Protein AF-A0A8S2XAX9-F1 (afdb_monomer_lite)

pLDDT: mean 81.51, std 12.74, range [47.34, 96.0]

Secondary structure (DSSP, 8-state):
-HHHHHHHHHHHHT-TT--------SSSS-S---S-HHHHHHHHHHHH---HHHHHHHHHTT-

Foldseek 3Di:
DVVVVVVVVVVLVVDPVRPDDDQADPDPPDSDPPDDVVVVCCVVCVVPDPDVVNVVVVVVVVD

InterPro domains:
  IPR029045 ClpP/crotonase-like domain superfamily [SSF52096] (2-44)

Sequence (63 aa):
LLSDLEQAFDHASKNDHIKGVHLRSNFSSTFSAGLDLSDVYELCVKRHRPTIDKLVSDTINRG

Structure (mmCIF, N/CA/C/O backbone):
data_AF-A0A8S2XAX9-F1
#
_entry.id   AF-A0A8S2XAX9-F1
#
loop_
_atom_site.group_PDB
_atom_site.id
_atom_site.type_symbol
_atom_site.label_atom_id
_atom_site.label_alt_id
_atom_site.label_comp_id
_atom_site.label_asym_id
_atom_site.label_entity_id
_atom_site.label_seq_id
_atom_site.pdbx_PDB_ins_code
_atom_site.Cartn_x
_atom_site.Cartn_y
_atom_site.Cartn_z
_atom_site.occupancy
_atom_site.B_iso_or_equiv
_atom_site.auth_seq_id
_atom_site.auth_comp_id
_atom_site.auth_asym_id
_atom_site.auth_atom_id
_atom_site.pdbx_PDB_model_num
ATOM 1 N N . LEU A 1 1 ? 4.888 -9.580 5.075 1.00 70.12 1 LEU A N 1
ATOM 2 C CA . LEU A 1 1 ? 4.046 -8.477 4.542 1.00 70.12 1 LEU A CA 1
ATOM 3 C C . LEU A 1 1 ? 4.870 -7.223 4.240 1.00 70.12 1 LEU A C 1
ATOM 5 O O . LEU A 1 1 ? 5.048 -6.930 3.068 1.00 70.12 1 LEU A O 1
ATOM 9 N N . LEU A 1 2 ? 5.431 -6.509 5.230 1.00 83.75 2 LEU A N 1
ATOM 10 C CA . LEU A 1 2 ? 6.368 -5.396 4.950 1.00 83.75 2 LEU A CA 1
ATOM 11 C C . LEU A 1 2 ? 7.736 -5.886 4.450 1.00 83.75 2 LEU A C 1
ATOM 13 O O . LEU A 1 2 ? 8.268 -5.346 3.487 1.00 83.75 2 LEU A O 1
ATOM 17 N N . SER A 1 3 ? 8.235 -6.974 5.042 1.00 90.12 3 SER A N 1
ATOM 18 C CA . SER A 1 3 ? 9.466 -7.672 4.641 1.00 90.12 3 SER A CA 1
ATOM 19 C C . SER A 1 3 ? 9.502 -8.074 3.167 1.00 90.12 3 SER A C 1
ATOM 21 O O . SER A 1 3 ? 10.568 -8.149 2.565 1.00 90.12 3 SER A O 1
ATOM 23 N N . ASP A 1 4 ? 8.339 -8.373 2.592 1.00 88.56 4 ASP A N 1
ATOM 24 C CA . ASP A 1 4 ? 8.228 -8.899 1.230 1.00 88.56 4 ASP A CA 1
ATOM 25 C C . ASP A 1 4 ? 8.250 -7.749 0.221 1.00 88.56 4 ASP A C 1
ATOM 27 O O . ASP A 1 4 ? 8.845 -7.863 -0.848 1.00 88.56 4 ASP A O 1
ATOM 31 N N . LEU A 1 5 ? 7.655 -6.609 0.593 1.00 91.44 5 LEU A N 1
ATOM 32 C CA . LEU A 1 5 ? 7.744 -5.374 -0.177 1.00 91.44 5 LEU A CA 1
ATOM 33 C C . LEU A 1 5 ? 9.180 -4.835 -0.181 1.00 91.44 5 LEU A C 1
ATOM 35 O O . LEU A 1 5 ? 9.678 -4.440 -1.232 1.00 91.44 5 LEU A O 1
ATOM 39 N N . GLU A 1 6 ? 9.856 -4.872 0.970 1.00 94.56 6 GLU A N 1
ATOM 40 C CA . GLU A 1 6 ? 11.269 -4.501 1.093 1.00 94.56 6 GLU A CA 1
ATOM 41 C C . GLU A 1 6 ? 12.148 -5.377 0.197 1.00 94.56 6 GLU A C 1
ATOM 43 O O . GLU A 1 6 ? 12.854 -4.851 -0.657 1.00 94.56 6 GLU A O 1
ATOM 48 N N . GLN A 1 7 ? 12.024 -6.705 0.290 1.00 93.31 7 GLN A N 1
ATOM 49 C CA . GLN A 1 7 ? 12.762 -7.636 -0.572 1.00 93.31 7 GLN A CA 1
ATOM 50 C C . GLN A 1 7 ? 12.506 -7.402 -2.065 1.00 93.31 7 GLN A C 1
ATOM 52 O O . GLN A 1 7 ? 13.437 -7.492 -2.867 1.00 93.31 7 GLN A O 1
ATOM 57 N N . ALA A 1 8 ? 11.267 -7.086 -2.455 1.00 91.25 8 ALA A N 1
ATOM 58 C CA . ALA A 1 8 ? 10.933 -6.803 -3.848 1.00 91.25 8 ALA A CA 1
ATOM 59 C C . ALA A 1 8 ? 11.646 -5.544 -4.370 1.00 91.25 8 ALA A C 1
ATOM 61 O O . ALA A 1 8 ? 12.178 -5.556 -5.484 1.00 91.25 8 ALA A O 1
ATOM 62 N N . PHE A 1 9 ? 11.707 -4.476 -3.568 1.00 93.88 9 PHE A N 1
ATOM 63 C CA . PHE A 1 9 ? 12.455 -3.266 -3.919 1.00 93.88 9 PHE A CA 1
ATOM 64 C C . PHE A 1 9 ? 13.969 -3.480 -3.881 1.00 93.88 9 PHE A C 1
ATOM 66 O O . PHE A 1 9 ? 14.681 -2.998 -4.764 1.00 93.88 9 PHE A O 1
ATOM 73 N N . ASP A 1 10 ? 14.461 -4.252 -2.919 1.00 95.19 10 ASP A N 1
ATOM 74 C CA . ASP A 1 10 ? 15.868 -4.628 -2.817 1.00 95.19 10 ASP A CA 1
ATOM 75 C C . ASP A 1 10 ? 16.333 -5.411 -4.045 1.00 95.19 10 ASP A C 1
ATOM 77 O O . ASP A 1 10 ? 17.396 -5.144 -4.602 1.00 95.19 10 ASP A O 1
ATOM 81 N N . HIS A 1 11 ? 15.517 -6.353 -4.507 1.00 93.62 11 HIS A N 1
ATOM 82 C CA . HIS A 1 11 ? 15.779 -7.092 -5.733 1.00 93.62 11 HIS A CA 1
ATOM 83 C C . HIS A 1 11 ? 15.729 -6.178 -6.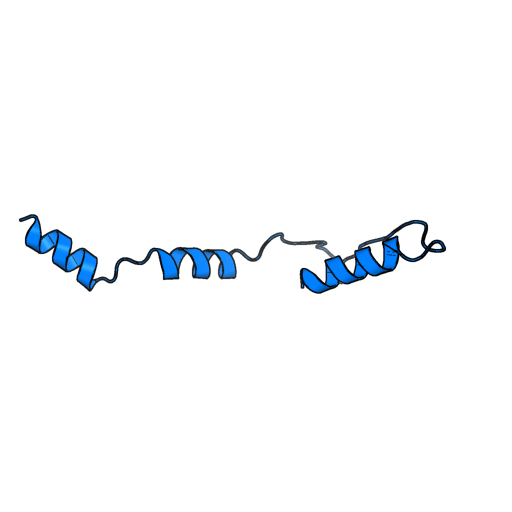966 1.00 93.62 11 HIS A C 1
ATOM 85 O O . HIS A 1 11 ? 16.606 -6.252 -7.825 1.00 93.62 11 HIS A O 1
ATOM 91 N N . ALA A 1 12 ? 14.724 -5.298 -7.052 1.00 94.81 12 ALA A N 1
ATOM 92 C CA . ALA A 1 12 ? 14.576 -4.382 -8.179 1.00 94.81 12 ALA A CA 1
ATOM 93 C C . ALA A 1 12 ? 15.731 -3.373 -8.284 1.00 94.81 12 ALA A C 1
ATOM 95 O O . ALA A 1 12 ? 16.193 -3.093 -9.385 1.00 94.81 12 ALA A O 1
ATOM 96 N N . SER A 1 13 ? 16.216 -2.857 -7.153 1.00 94.19 13 SER A N 1
ATOM 97 C CA . SER A 1 13 ? 17.300 -1.867 -7.106 1.00 94.19 13 SER A CA 1
ATOM 98 C C . SER A 1 13 ? 18.675 -2.440 -7.457 1.00 94.19 13 SER A C 1
ATOM 100 O O . SER A 1 13 ? 19.525 -1.708 -7.954 1.00 94.19 13 SER A O 1
ATOM 102 N N . LYS A 1 14 ? 18.895 -3.741 -7.231 1.00 96.00 14 LYS A N 1
ATOM 103 C CA . LYS A 1 14 ? 20.164 -4.435 -7.518 1.00 96.00 14 LYS A CA 1
ATOM 104 C C . LYS A 1 14 ? 20.249 -4.980 -8.948 1.00 96.00 14 LYS A C 1
ATOM 106 O O . LYS A 1 14 ? 21.272 -5.550 -9.318 1.00 96.00 14 LYS A O 1
ATOM 111 N N . ASN A 1 15 ? 19.184 -4.853 -9.740 1.00 94.12 15 ASN A N 1
ATOM 112 C CA . ASN A 1 15 ? 19.111 -5.395 -11.092 1.00 94.12 15 ASN A CA 1
ATOM 113 C C . ASN A 1 15 ? 19.039 -4.271 -12.134 1.00 94.12 15 ASN A C 1
ATOM 115 O O . ASN A 1 15 ? 17.972 -3.720 -12.400 1.00 94.12 15 ASN A O 1
ATOM 119 N N . ASP A 1 16 ? 20.166 -4.000 -12.794 1.00 93.56 16 ASP A N 1
ATOM 120 C CA . ASP A 1 16 ? 20.311 -2.917 -13.778 1.00 93.56 16 ASP A CA 1
ATOM 121 C C . ASP A 1 16 ? 19.387 -3.041 -15.005 1.00 93.56 16 ASP A C 1
ATOM 123 O O . ASP A 1 16 ? 19.176 -2.062 -15.736 1.00 93.56 16 ASP A O 1
ATOM 127 N N . HIS A 1 17 ? 18.815 -4.226 -15.252 1.00 95.56 17 HIS A N 1
ATOM 128 C CA . HIS A 1 17 ? 17.848 -4.451 -16.329 1.00 95.56 17 HIS A CA 1
ATOM 129 C C . HIS A 1 17 ? 16.432 -3.984 -15.972 1.00 95.56 17 HIS A C 1
ATOM 131 O O . HIS A 1 17 ? 15.622 -3.754 -16.872 1.00 95.56 17 HIS A O 1
ATOM 137 N N . ILE A 1 18 ? 16.123 -3.806 -14.688 1.00 94.56 18 ILE A N 1
ATOM 138 C CA . ILE A 1 18 ? 14.829 -3.302 -14.236 1.00 94.56 18 ILE A CA 1
ATOM 139 C C . ILE A 1 18 ? 14.858 -1.773 -14.297 1.00 94.56 18 ILE A C 1
ATOM 141 O O . ILE A 1 18 ? 15.639 -1.114 -13.621 1.00 94.56 18 ILE A O 1
ATOM 145 N N . LYS A 1 19 ? 13.997 -1.188 -15.136 1.00 91.94 19 LYS A N 1
ATOM 146 C CA . LYS A 1 19 ? 13.907 0.274 -15.326 1.00 91.94 19 LYS A CA 1
ATOM 147 C C . LYS A 1 19 ? 12.755 0.928 -14.564 1.00 91.94 19 LYS A C 1
ATOM 149 O O . LYS A 1 19 ? 12.658 2.149 -14.530 1.00 91.94 19 LYS A O 1
ATOM 154 N N . GLY A 1 20 ? 11.888 0.126 -13.956 1.00 90.31 20 GLY A N 1
ATOM 155 C CA . GLY A 1 20 ? 10.755 0.595 -13.171 1.00 90.31 20 GLY A CA 1
ATOM 156 C C . GLY A 1 20 ? 10.023 -0.560 -12.503 1.00 90.31 20 GLY A C 1
ATOM 157 O O . GLY A 1 20 ? 10.118 -1.706 -12.941 1.00 90.31 20 GLY A O 1
ATOM 158 N N . VAL A 1 21 ? 9.287 -0.244 -11.439 1.00 91.44 21 VAL A N 1
ATOM 159 C CA . VAL A 1 21 ? 8.479 -1.201 -10.677 1.00 91.44 21 VAL A CA 1
ATOM 160 C C . VAL A 1 21 ? 7.018 -0.779 -10.770 1.00 91.44 21 VAL A C 1
ATOM 162 O O . VAL A 1 21 ? 6.676 0.354 -10.437 1.00 91.44 21 VAL A O 1
ATOM 165 N N . HIS A 1 22 ? 6.152 -1.690 -11.213 1.00 92.25 22 HIS A N 1
ATOM 166 C CA . HIS A 1 22 ? 4.706 -1.490 -11.215 1.00 92.25 22 HIS A CA 1
ATOM 167 C C . HIS A 1 22 ? 4.090 -2.306 -10.082 1.00 92.25 22 HIS A C 1
ATOM 169 O O . HIS A 1 22 ? 4.053 -3.534 -10.134 1.00 92.25 22 HIS A O 1
ATOM 175 N N . LEU A 1 23 ? 3.604 -1.614 -9.056 1.00 91.62 23 LEU A N 1
ATOM 176 C CA . LEU A 1 23 ? 2.853 -2.238 -7.976 1.00 91.62 23 LEU A CA 1
ATOM 177 C C . LEU A 1 23 ? 1.378 -2.307 -8.362 1.00 91.62 23 LEU A C 1
ATOM 179 O O . LEU A 1 23 ? 0.785 -1.295 -8.735 1.00 91.62 23 LEU A O 1
ATOM 183 N N . ARG A 1 24 ? 0.771 -3.487 -8.225 1.00 91.75 24 ARG A N 1
ATOM 184 C CA . ARG A 1 24 ? -0.663 -3.696 -8.446 1.00 91.75 24 ARG A CA 1
ATOM 185 C C . ARG A 1 24 ? -1.240 -4.572 -7.346 1.00 91.75 24 ARG A C 1
ATOM 187 O O . ARG A 1 24 ? -0.587 -5.495 -6.873 1.00 91.75 24 ARG A O 1
ATOM 194 N N . SER A 1 25 ? -2.491 -4.308 -6.994 1.00 92.31 25 SER A N 1
ATOM 195 C CA . SER A 1 25 ? -3.287 -5.219 -6.181 1.00 92.31 25 SER A CA 1
ATOM 196 C C . SER A 1 25 ? -3.926 -6.311 -7.042 1.00 92.31 25 SER A C 1
ATOM 198 O O . SER A 1 25 ? -4.172 -6.133 -8.241 1.00 92.31 25 SER A O 1
ATOM 200 N N . ASN A 1 26 ? -4.200 -7.452 -6.416 1.00 91.12 26 ASN A N 1
ATOM 201 C CA . ASN A 1 26 ? -5.005 -8.521 -7.006 1.00 91.12 26 ASN A CA 1
ATOM 202 C C . ASN A 1 26 ? -6.507 -8.332 -6.745 1.00 91.12 26 ASN A C 1
ATOM 204 O O . ASN A 1 26 ? -7.320 -9.046 -7.326 1.00 91.12 26 ASN A O 1
ATOM 208 N N . PHE A 1 27 ? -6.882 -7.366 -5.904 1.00 90.44 27 PHE A N 1
ATOM 209 C CA . PHE A 1 27 ? -8.272 -7.008 -5.654 1.00 90.44 27 PHE A CA 1
ATOM 210 C C . PHE A 1 27 ? -8.770 -6.026 -6.715 1.00 90.44 27 PHE A C 1
ATOM 212 O O . PHE A 1 27 ? -8.070 -5.085 -7.087 1.00 90.44 27 PHE A O 1
ATOM 219 N N . SER A 1 28 ? -9.999 -6.235 -7.187 1.00 87.06 28 SER A N 1
ATOM 220 C CA . SER A 1 28 ? -10.590 -5.476 -8.296 1.00 87.06 28 SER A CA 1
ATOM 221 C C . SER A 1 28 ? -10.834 -3.998 -7.983 1.00 87.06 28 SER A C 1
ATOM 223 O O . SER A 1 28 ? -10.830 -3.180 -8.897 1.00 87.06 28 SER A O 1
ATOM 225 N N . SER A 1 29 ? -11.044 -3.648 -6.713 1.00 91.56 29 SER A N 1
ATOM 226 C CA . SER A 1 29 ? -11.485 -2.308 -6.303 1.00 91.56 29 SER A CA 1
ATOM 227 C C . SER A 1 29 ? -10.529 -1.573 -5.367 1.00 91.56 29 SER A C 1
ATOM 229 O O . SER A 1 29 ? -10.748 -0.399 -5.077 1.00 91.56 29 SER A O 1
ATOM 231 N N . THR A 1 30 ? -9.497 -2.235 -4.837 1.00 90.62 30 THR A N 1
ATOM 232 C CA . THR A 1 30 ? -8.708 -1.674 -3.732 1.00 90.62 30 THR A CA 1
ATOM 233 C C . THR A 1 30 ? -7.235 -2.025 -3.869 1.00 90.62 30 THR A C 1
ATOM 235 O O . THR A 1 30 ? -6.857 -3.196 -3.871 1.00 90.62 30 THR A O 1
ATOM 238 N N . PHE A 1 31 ? -6.393 -0.993 -3.957 1.00 90.94 31 PHE A N 1
ATOM 239 C CA . PHE A 1 31 ? -4.941 -1.153 -3.965 1.00 90.94 31 PHE A CA 1
ATOM 240 C C . PHE A 1 31 ? -4.395 -1.475 -2.566 1.00 90.94 31 PHE A C 1
ATOM 242 O O . PHE A 1 31 ? -3.683 -2.457 -2.389 1.00 90.94 31 PHE A O 1
ATOM 249 N N . SER A 1 32 ? -4.768 -0.663 -1.574 1.00 91.12 32 SER A N 1
ATOM 250 C CA . SER A 1 32 ? -4.444 -0.839 -0.157 1.00 91.12 32 SER A CA 1
ATOM 251 C C . SER A 1 32 ? -5.543 -0.208 0.700 1.00 91.12 32 SER A C 1
ATOM 253 O O . SER A 1 32 ? -6.118 0.806 0.304 1.00 91.12 32 SER A O 1
ATOM 255 N N . ALA A 1 33 ? -5.824 -0.801 1.860 1.00 89.75 33 ALA A N 1
ATOM 256 C CA . ALA A 1 33 ? -6.705 -0.237 2.886 1.00 89.75 33 ALA A CA 1
ATOM 257 C C . ALA A 1 33 ? -5.923 0.470 4.015 1.00 89.75 33 ALA A C 1
ATOM 259 O O . ALA A 1 33 ? -6.510 0.875 5.014 1.00 89.75 33 ALA A O 1
ATOM 260 N N . GLY A 1 34 ? -4.605 0.638 3.856 1.00 88.44 34 GLY A N 1
ATOM 261 C CA . GLY A 1 34 ? -3.731 1.207 4.880 1.00 88.44 34 GLY A CA 1
ATOM 262 C C . GLY A 1 34 ? -3.238 0.168 5.890 1.00 88.44 34 GLY A C 1
ATOM 263 O O . GLY A 1 34 ? -3.094 -1.009 5.564 1.00 88.44 34 GLY A O 1
ATOM 264 N N . LEU A 1 35 ? -2.917 0.631 7.100 1.00 85.88 35 LEU A N 1
ATOM 265 C CA . LEU A 1 35 ? -2.487 -0.222 8.210 1.00 85.88 35 LEU A CA 1
ATOM 266 C C . LEU A 1 35 ? -3.688 -0.952 8.817 1.00 85.88 35 LEU A C 1
ATOM 268 O O . LEU A 1 35 ? -4.755 -0.356 8.968 1.00 85.88 35 LEU A O 1
ATOM 272 N N . ASP A 1 36 ? -3.497 -2.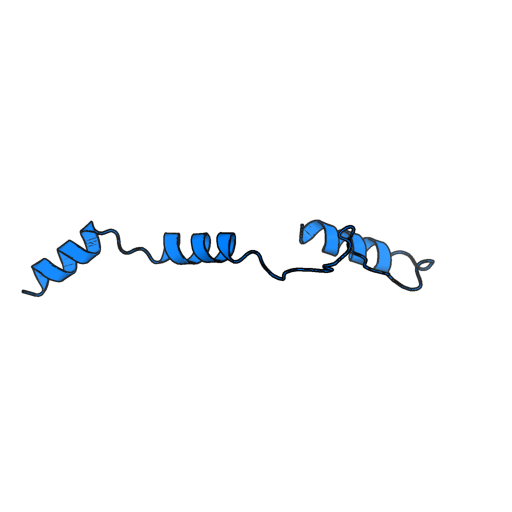204 9.233 1.00 87.19 36 ASP A N 1
ATOM 273 C CA . ASP A 1 36 ? -4.503 -2.899 10.033 1.00 87.19 36 ASP A CA 1
ATOM 274 C C . ASP A 1 36 ? -4.547 -2.293 11.442 1.00 87.19 36 ASP A C 1
ATOM 276 O O . ASP A 1 36 ? -3.636 -2.458 12.258 1.00 87.19 36 ASP A O 1
ATOM 280 N N . LEU A 1 37 ? -5.612 -1.543 11.719 1.00 84.50 37 LEU A N 1
ATOM 281 C CA . LEU A 1 37 ? -5.799 -0.882 13.006 1.00 84.50 37 LEU A CA 1
ATOM 282 C C . LEU A 1 37 ? -6.149 -1.861 14.130 1.00 84.50 37 LEU A C 1
ATOM 284 O O . LEU A 1 37 ? -6.017 -1.487 15.293 1.00 84.50 37 LEU A O 1
ATOM 288 N N . SER A 1 38 ? -6.559 -3.090 13.811 1.00 84.88 38 SER A N 1
ATOM 289 C CA . SER A 1 38 ? -6.855 -4.134 14.800 1.00 84.88 38 SER A CA 1
ATOM 290 C C . SER A 1 38 ? -5.583 -4.510 15.557 1.00 84.88 38 SER A C 1
ATOM 292 O O . SER A 1 38 ? -5.558 -4.488 16.789 1.00 84.88 38 SER A O 1
ATOM 294 N N . ASP A 1 39 ? -4.490 -4.718 14.822 1.00 75.12 39 ASP A N 1
ATOM 295 C CA . ASP A 1 39 ? -3.172 -5.029 15.380 1.00 75.12 39 ASP A CA 1
ATOM 296 C C . ASP A 1 39 ? -2.610 -3.853 16.188 1.00 75.12 39 ASP A C 1
ATOM 298 O O . ASP A 1 39 ? -2.055 -4.029 17.278 1.00 75.12 39 ASP A O 1
ATOM 302 N N . VAL A 1 40 ? -2.795 -2.627 15.684 1.00 75.69 40 VAL A N 1
ATOM 303 C CA . VAL A 1 40 ? -2.371 -1.399 16.377 1.00 75.69 40 VAL A CA 1
ATOM 304 C C . VAL A 1 40 ? -3.141 -1.227 17.686 1.00 75.69 40 VAL A C 1
ATOM 306 O O . VAL A 1 40 ? -2.550 -0.923 18.725 1.00 75.69 40 VAL A O 1
ATOM 309 N N . TYR A 1 41 ? -4.454 -1.455 17.660 1.00 76.06 41 TYR A N 1
ATOM 310 C CA . TYR A 1 41 ? -5.303 -1.369 18.839 1.00 76.06 41 TYR A CA 1
ATOM 311 C C . TYR A 1 41 ? -4.893 -2.395 19.898 1.00 76.06 41 TYR A C 1
ATOM 313 O O . TYR A 1 41 ? -4.751 -2.035 21.068 1.00 76.06 41 TYR A O 1
ATOM 321 N N . GLU A 1 42 ? -4.624 -3.645 19.515 1.00 73.56 42 GLU A N 1
ATOM 322 C CA . GLU A 1 42 ? -4.133 -4.658 20.452 1.00 73.56 42 GLU A CA 1
ATOM 323 C C . GLU A 1 42 ? -2.809 -4.262 21.113 1.00 73.56 42 GLU A C 1
ATOM 325 O O . GLU A 1 42 ? -2.673 -4.372 22.337 1.00 73.56 42 GLU A O 1
ATOM 330 N N . LEU A 1 43 ? -1.851 -3.764 20.327 1.00 70.44 43 LEU A N 1
ATOM 331 C CA . LEU A 1 43 ? -0.555 -3.283 20.814 1.00 70.44 43 LEU A CA 1
ATOM 332 C C . LEU A 1 43 ? -0.701 -2.121 21.803 1.00 70.44 43 LEU A C 1
ATOM 334 O O . LEU A 1 43 ? -0.016 -2.089 22.829 1.00 70.44 43 LEU A O 1
ATOM 338 N N . CYS A 1 44 ? -1.598 -1.176 21.526 1.00 68.06 44 CYS A N 1
ATOM 339 C CA . CYS A 1 44 ? -1.814 -0.008 22.376 1.00 68.06 44 CYS A CA 1
ATOM 340 C C . CYS A 1 44 ? -2.598 -0.346 23.653 1.00 68.06 44 CYS A C 1
ATOM 342 O O . CYS A 1 44 ? -2.205 0.079 24.743 1.00 68.06 44 CYS A O 1
ATOM 344 N N . VAL A 1 45 ? -3.670 -1.137 23.546 1.00 65.75 45 VAL A N 1
ATOM 345 C CA . VAL A 1 45 ? -4.576 -1.442 24.665 1.00 65.75 45 VAL A CA 1
ATOM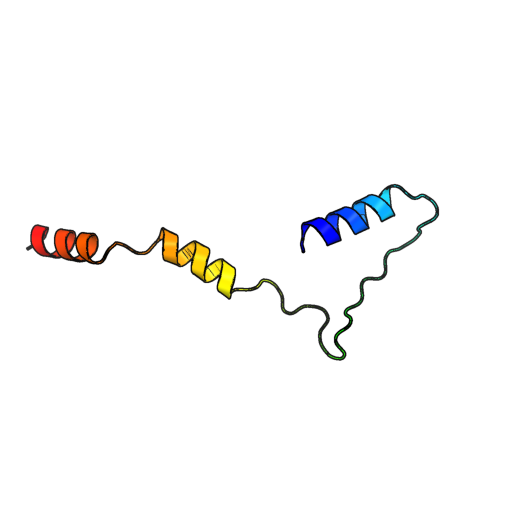 346 C C . VAL A 1 45 ? -3.998 -2.476 25.622 1.00 65.75 45 VAL A C 1
ATOM 348 O O . VAL A 1 45 ? -4.129 -2.298 26.832 1.00 65.75 45 VAL A O 1
ATOM 351 N N . LYS A 1 46 ? -3.298 -3.516 25.145 1.00 59.06 46 LYS A N 1
ATOM 352 C CA . LYS A 1 46 ? -2.627 -4.476 26.049 1.00 59.06 46 LYS A CA 1
ATOM 353 C C . LYS A 1 46 ? -1.550 -3.800 26.902 1.00 59.06 46 LYS A C 1
ATOM 355 O O . LYS A 1 46 ? -1.315 -4.217 28.030 1.00 59.06 46 LYS A O 1
ATOM 360 N N . ARG A 1 47 ? -0.928 -2.733 26.391 1.00 56.91 47 ARG A N 1
ATOM 361 C CA . ARG A 1 47 ? 0.128 -1.979 27.086 1.00 56.91 47 ARG A CA 1
ATOM 362 C C . ARG A 1 47 ? -0.408 -0.909 28.045 1.00 56.91 47 ARG A C 1
ATOM 364 O O . ARG A 1 47 ? 0.281 -0.569 28.999 1.00 56.91 47 ARG A O 1
ATOM 371 N N . HIS A 1 48 ? -1.620 -0.403 27.802 1.00 58.25 48 HIS A N 1
ATOM 372 C CA . HIS A 1 48 ? -2.250 0.680 28.571 1.00 58.25 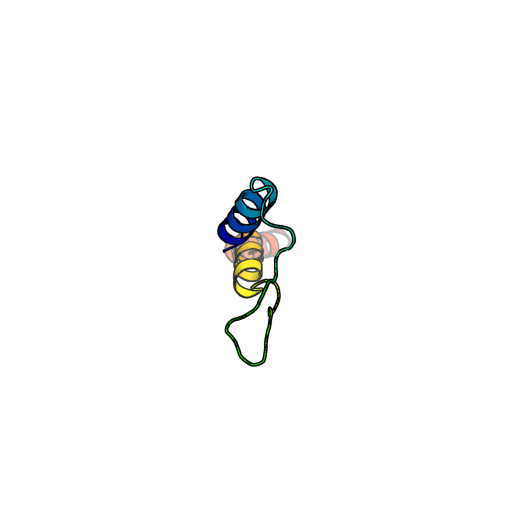48 HIS A CA 1
ATOM 373 C C . HIS A 1 48 ? -3.516 0.269 29.319 1.00 58.25 48 HIS A C 1
ATOM 375 O O . HIS A 1 48 ? -4.216 1.147 29.810 1.00 58.25 48 HIS A O 1
ATOM 381 N N . ARG A 1 49 ? -3.846 -1.022 29.440 1.00 56.91 49 ARG A N 1
ATOM 382 C CA . ARG A 1 49 ? -4.850 -1.437 30.422 1.00 56.91 49 ARG A CA 1
ATOM 383 C C . ARG A 1 49 ? -4.220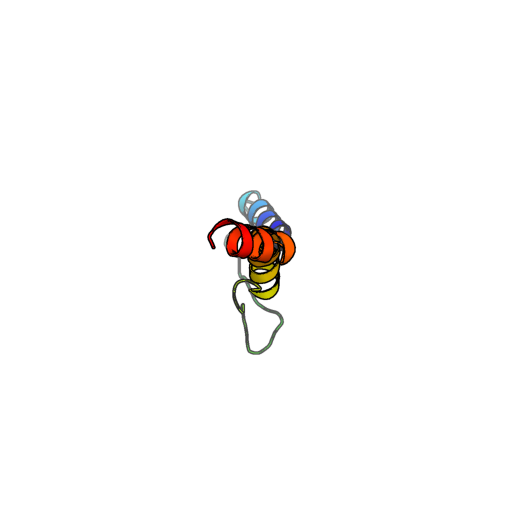 -1.335 31.810 1.00 56.91 49 ARG A C 1
ATOM 385 O O . ARG A 1 49 ? -3.431 -2.216 32.157 1.00 56.91 49 ARG A O 1
ATOM 392 N N . PRO A 1 50 ? -4.551 -0.325 32.640 1.00 58.44 50 PRO A N 1
ATOM 393 C CA . PRO A 1 50 ? -4.453 -0.543 34.071 1.00 58.44 50 PRO A CA 1
ATOM 394 C C . PRO A 1 50 ? -5.257 -1.810 34.364 1.00 58.44 50 PRO A C 1
ATOM 396 O O . PRO A 1 50 ? -6.408 -1.945 33.939 1.00 58.44 50 PRO A O 1
ATOM 399 N N . THR A 1 51 ? -4.631 -2.779 35.025 1.00 67.50 51 THR A N 1
ATOM 400 C CA . THR A 1 51 ? -5.373 -3.889 35.610 1.00 67.50 51 THR A CA 1
ATOM 401 C C . THR A 1 51 ? -6.492 -3.291 36.454 1.00 67.50 51 THR A C 1
ATOM 403 O O . THR A 1 51 ? -6.273 -2.290 37.141 1.00 67.50 51 THR A O 1
ATOM 406 N N . ILE A 1 52 ? -7.696 -3.865 36.374 1.00 66.38 52 ILE A N 1
ATOM 407 C CA . ILE A 1 52 ? -8.835 -3.420 37.193 1.00 66.38 52 ILE A CA 1
ATOM 408 C C . ILE A 1 52 ? -8.401 -3.323 38.661 1.00 66.38 52 ILE A C 1
ATOM 410 O O . ILE A 1 52 ? -8.715 -2.341 39.317 1.00 66.38 52 ILE A O 1
ATOM 414 N N . ASP A 1 53 ? -7.552 -4.244 39.117 1.00 64.69 53 ASP A N 1
ATOM 415 C CA . ASP A 1 53 ? -6.951 -4.234 40.452 1.00 64.69 53 ASP A CA 1
ATOM 416 C C . ASP A 1 53 ? -6.154 -2.956 40.766 1.00 64.69 53 ASP A C 1
ATOM 418 O O . ASP A 1 53 ? -6.237 -2.432 41.873 1.00 64.69 53 ASP A O 1
ATOM 422 N N . LYS A 1 54 ? -5.414 -2.411 39.792 1.00 68.62 54 LYS A N 1
ATOM 423 C CA . LYS A 1 54 ? -4.636 -1.174 39.949 1.00 68.62 54 LYS A CA 1
ATOM 424 C C . LYS A 1 54 ? -5.546 0.056 39.994 1.00 68.62 54 LYS A C 1
ATOM 426 O O . LYS A 1 54 ? -5.364 0.919 40.841 1.00 68.62 54 LYS A O 1
ATOM 431 N N . LEU A 1 55 ? -6.571 0.086 39.141 1.00 69.25 55 LEU A N 1
ATOM 432 C CA . LEU A 1 55 ? -7.619 1.116 39.160 1.00 69.25 55 LEU A CA 1
ATOM 433 C C . LEU A 1 55 ? -8.400 1.120 40.483 1.00 69.25 55 LEU A C 1
ATOM 435 O O . LEU A 1 55 ? -8.644 2.179 41.057 1.00 69.25 55 LEU A O 1
ATOM 439 N N . VAL A 1 56 ? -8.775 -0.062 40.975 1.00 74.06 56 VAL A N 1
ATOM 440 C CA . VAL A 1 56 ? -9.495 -0.241 42.241 1.00 74.06 56 VAL A CA 1
ATOM 441 C C . VAL A 1 56 ? -8.607 0.156 43.421 1.00 74.06 56 VAL A C 1
ATOM 443 O O . VAL A 1 56 ? -9.051 0.917 44.277 1.00 74.06 56 VAL A O 1
ATOM 446 N N . SER A 1 57 ? -7.341 -0.272 43.442 1.00 74.81 57 SER A N 1
ATOM 447 C CA . SER A 1 57 ? -6.387 0.096 44.496 1.00 74.81 57 SER A CA 1
ATOM 448 C C . SER A 1 57 ? -6.134 1.606 44.561 1.00 74.81 57 SER A C 1
ATOM 450 O O . SER A 1 57 ? -6.192 2.180 45.648 1.00 74.81 57 SER A O 1
ATOM 452 N N . ASP A 1 58 ? -5.929 2.270 43.420 1.00 75.25 58 ASP A N 1
ATOM 453 C CA . ASP A 1 58 ? -5.713 3.723 43.366 1.00 75.25 58 ASP A CA 1
ATOM 454 C C . ASP A 1 58 ? -6.962 4.515 43.788 1.00 75.25 58 ASP A C 1
ATOM 456 O O . ASP A 1 58 ? -6.845 5.617 44.325 1.00 75.25 58 ASP A O 1
ATOM 460 N N . THR A 1 59 ? -8.156 3.959 43.566 1.00 74.19 59 THR A N 1
ATOM 461 C CA . THR A 1 59 ? -9.426 4.585 43.965 1.00 74.19 59 THR A CA 1
ATOM 462 C C . THR A 1 59 ? -9.674 4.440 45.466 1.00 74.19 59 THR A C 1
ATOM 464 O O . THR A 1 59 ? -10.067 5.409 46.109 1.00 74.19 59 THR A O 1
ATOM 467 N N . ILE A 1 60 ? -9.407 3.262 46.041 1.00 77.44 60 ILE A N 1
ATOM 468 C CA . ILE A 1 60 ? -9.586 3.003 47.479 1.00 77.44 60 ILE A CA 1
ATOM 469 C C . ILE A 1 60 ? -8.559 3.782 48.314 1.00 77.44 60 ILE A C 1
ATOM 471 O O . ILE A 1 60 ? -8.913 4.329 49.349 1.00 77.44 60 ILE A O 1
ATOM 475 N N . ASN A 1 61 ? -7.306 3.885 47.858 1.00 72.81 61 ASN A N 1
ATOM 476 C CA . ASN A 1 61 ? -6.231 4.558 48.602 1.00 72.81 61 ASN A CA 1
ATOM 477 C C . ASN A 1 61 ? -6.240 6.097 48.489 1.00 72.81 61 ASN A C 1
ATOM 479 O O . ASN A 1 61 ? -5.411 6.758 49.113 1.00 72.81 61 ASN A O 1
ATOM 483 N N . ARG A 1 62 ? -7.122 6.676 47.663 1.00 64.62 62 ARG A N 1
ATOM 484 C CA . ARG A 1 62 ? -7.316 8.134 47.537 1.00 64.62 62 ARG A CA 1
ATOM 485 C C . ARG A 1 62 ? -8.523 8.660 48.326 1.00 64.62 62 ARG A C 1
ATOM 487 O O . ARG A 1 62 ? -8.723 9.875 48.323 1.00 64.62 62 ARG A O 1
ATOM 494 N N . GLY A 1 63 ? -9.317 7.773 48.933 1.00 47.34 63 GLY A N 1
ATOM 495 C CA . GLY A 1 63 ? -10.479 8.096 49.770 1.00 47.34 63 GLY A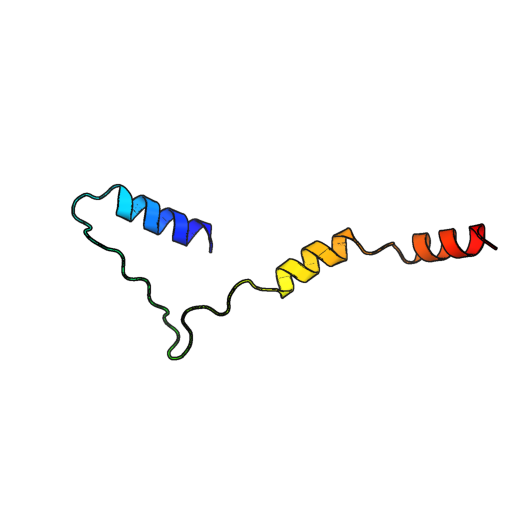 CA 1
ATOM 496 C C . GLY A 1 63 ? -10.152 8.157 51.253 1.00 47.34 63 GLY A C 1
ATOM 497 O O . GLY A 1 63 ? -9.234 7.425 51.684 1.00 47.34 63 GLY A O 1
#

Radius of gyration: 22.7 Å; chains: 1; bounding box: 32×17×66 Å

Organism: NCBI:txid392030